Protein AF-A0A8S3EPY8-F1 (afdb_monomer_lite)

Structure (mmCIF, N/CA/C/O backbone):
data_AF-A0A8S3EPY8-F1
#
_entry.id   AF-A0A8S3EPY8-F1
#
loop_
_atom_site.group_PDB
_atom_site.id
_atom_site.type_symbol
_atom_site.label_atom_id
_atom_site.label_alt_id
_atom_site.label_comp_id
_atom_site.label_asym_id
_atom_site.label_entity_id
_atom_site.label_seq_id
_atom_site.pdbx_PDB_ins_code
_atom_site.Cartn_x
_atom_site.Cartn_y
_atom_site.Cartn_z
_atom_site.occupancy
_atom_site.B_iso_or_equiv
_atom_site.auth_seq_id
_atom_site.auth_comp_id
_atom_site.auth_asym_id
_atom_site.auth_atom_id
_atom_site.pdbx_PDB_model_num
ATOM 1 N N . MET A 1 1 ? -9.810 11.088 -61.999 1.00 35.50 1 MET A N 1
ATOM 2 C CA . MET A 1 1 ? -8.774 11.625 -61.095 1.00 35.50 1 MET A CA 1
ATOM 3 C C . MET A 1 1 ? -9.234 11.317 -59.684 1.00 35.50 1 MET A C 1
ATOM 5 O O . MET A 1 1 ? -10.175 11.940 -59.220 1.00 35.50 1 MET A O 1
ATOM 9 N N . ALA A 1 2 ? -8.684 10.261 -59.089 1.00 32.31 2 ALA A N 1
ATOM 10 C CA . ALA A 1 2 ? -8.987 9.831 -57.730 1.00 32.31 2 ALA A CA 1
ATOM 11 C C . ALA A 1 2 ? -7.794 10.222 -56.854 1.00 32.31 2 ALA A C 1
ATOM 13 O O . ALA A 1 2 ? -6.664 9.855 -57.175 1.00 32.31 2 ALA A O 1
ATOM 14 N N . THR A 1 3 ? -8.025 11.004 -55.804 1.00 34.28 3 THR A N 1
ATOM 15 C CA . THR A 1 3 ? -7.023 11.269 -54.768 1.00 34.28 3 THR A CA 1
ATOM 16 C C . THR A 1 3 ? -7.109 10.175 -53.699 1.00 34.28 3 THR A C 1
ATOM 18 O O . THR A 1 3 ? -8.215 9.737 -53.374 1.00 34.28 3 THR A O 1
ATOM 21 N N . PRO A 1 4 ? -5.976 9.692 -53.164 1.00 38.66 4 PRO A N 1
ATOM 22 C CA . PRO A 1 4 ? -5.977 8.614 -52.188 1.00 38.66 4 PRO A CA 1
ATOM 23 C C . PRO A 1 4 ? -6.320 9.157 -50.794 1.00 38.66 4 PRO A C 1
ATOM 25 O O . PRO A 1 4 ? -5.770 10.167 -50.356 1.00 38.66 4 PRO A O 1
ATOM 28 N N . TYR A 1 5 ? -7.231 8.471 -50.105 1.00 30.17 5 TYR A N 1
ATOM 29 C CA . TYR A 1 5 ? -7.507 8.662 -48.682 1.00 30.17 5 TYR A CA 1
ATOM 30 C C . TYR A 1 5 ? -6.295 8.194 -47.869 1.00 30.17 5 TYR A C 1
ATOM 32 O O . TYR A 1 5 ? -5.900 7.031 -47.946 1.00 30.17 5 TYR A O 1
ATOM 40 N N . ASN A 1 6 ? -5.696 9.112 -47.112 1.00 37.97 6 ASN A N 1
ATOM 41 C CA . ASN A 1 6 ? -4.613 8.829 -46.181 1.00 37.97 6 ASN A CA 1
ATOM 42 C C . ASN A 1 6 ? -5.234 8.575 -44.799 1.00 37.97 6 ASN A C 1
ATOM 44 O O . ASN A 1 6 ? -5.783 9.490 -44.190 1.00 37.97 6 ASN A O 1
ATOM 48 N N . ASN A 1 7 ? -5.181 7.326 -44.338 1.00 43.78 7 ASN A N 1
ATOM 49 C CA . ASN A 1 7 ? -5.610 6.920 -43.002 1.00 43.78 7 ASN A CA 1
ATOM 50 C C . ASN A 1 7 ? -4.524 7.298 -41.995 1.00 43.78 7 ASN A C 1
ATOM 52 O O . ASN A 1 7 ? -3.574 6.542 -41.837 1.00 43.78 7 ASN A O 1
ATOM 56 N N . ASN A 1 8 ? -4.666 8.440 -41.328 1.00 38.06 8 ASN A N 1
ATOM 57 C CA . ASN A 1 8 ? -3.929 8.772 -40.108 1.00 38.06 8 ASN A CA 1
ATOM 58 C C . ASN A 1 8 ? -4.837 9.628 -39.215 1.00 38.06 8 ASN A C 1
ATOM 60 O O . ASN A 1 8 ? -4.630 10.830 -39.075 1.00 38.06 8 ASN A O 1
ATOM 64 N N . GLU A 1 9 ? -5.876 9.014 -38.650 1.00 37.00 9 GLU A N 1
ATOM 65 C CA . GLU A 1 9 ? -6.495 9.550 -37.439 1.00 37.00 9 GLU A CA 1
ATOM 66 C C . GLU A 1 9 ? -5.672 9.026 -36.260 1.00 37.00 9 GLU A C 1
ATOM 68 O O . GLU A 1 9 ? -5.708 7.847 -35.905 1.00 37.00 9 GLU A O 1
ATOM 73 N N . GLU A 1 10 ? -4.821 9.910 -35.745 1.00 35.47 10 GLU A N 1
ATOM 74 C CA . GLU A 1 10 ? -4.043 9.727 -34.529 1.00 35.47 10 GLU A CA 1
ATOM 75 C C . GLU A 1 10 ? -4.998 9.456 -33.358 1.00 35.47 10 GLU A C 1
ATOM 77 O O . GLU A 1 10 ? -5.730 10.335 -32.910 1.00 35.47 10 GLU A O 1
ATOM 82 N N . VAL A 1 11 ? -4.996 8.215 -32.873 1.00 45.22 11 VAL A N 1
ATOM 83 C CA . VAL A 1 11 ? -5.745 7.795 -31.686 1.00 45.22 11 VAL A CA 1
ATOM 84 C C . VAL A 1 11 ? -5.070 8.346 -30.427 1.00 45.22 11 VAL A C 1
ATOM 86 O O . VAL A 1 11 ? -4.009 7.879 -30.016 1.00 45.22 11 VAL A O 1
ATOM 89 N N . ASP A 1 12 ? -5.708 9.360 -29.848 1.00 38.56 12 ASP A N 1
ATOM 90 C CA . ASP A 1 12 ? -5.797 9.690 -28.423 1.00 38.56 12 ASP A CA 1
ATOM 91 C C . ASP A 1 12 ? -4.535 9.500 -27.551 1.00 38.56 12 ASP A C 1
ATOM 93 O O . ASP A 1 12 ? -4.340 8.501 -26.863 1.00 38.56 12 ASP A O 1
ATOM 97 N N . GLY A 1 13 ? -3.707 10.546 -27.491 1.00 38.88 13 GLY A N 1
ATOM 98 C CA . GLY A 1 13 ? -3.437 11.286 -26.246 1.00 38.88 13 GLY A CA 1
ATOM 99 C C . GLY A 1 13 ? -3.020 10.562 -24.951 1.00 38.88 13 GLY A C 1
ATOM 100 O O . GLY A 1 13 ? -3.299 11.089 -23.874 1.00 38.88 13 GLY A O 1
ATOM 101 N N . ILE A 1 14 ? -2.332 9.415 -24.978 1.00 44.91 14 ILE A N 1
ATOM 102 C CA . ILE A 1 14 ? -1.722 8.853 -23.756 1.00 44.91 14 ILE A CA 1
ATOM 103 C C . ILE A 1 14 ? -0.462 9.659 -23.402 1.00 44.91 14 ILE A C 1
ATOM 105 O O . ILE A 1 14 ? 0.600 9.477 -23.994 1.00 44.91 14 ILE A O 1
ATOM 109 N N . SER A 1 15 ? -0.575 10.540 -22.405 1.00 44.22 15 SER A N 1
ATOM 110 C CA . SER A 1 15 ? 0.537 11.298 -21.820 1.00 44.22 15 SER A CA 1
ATOM 111 C C . SER A 1 15 ? 1.754 10.416 -21.511 1.00 44.22 15 SER A C 1
ATOM 113 O O . SER A 1 15 ? 1.720 9.550 -20.633 1.00 44.22 15 SER A O 1
ATOM 115 N N . SER A 1 16 ? 2.862 10.698 -22.190 1.00 51.72 16 SER A N 1
ATOM 116 C CA . SER A 1 16 ? 4.182 10.062 -22.086 1.00 51.72 16 SER A CA 1
ATOM 117 C C . SER A 1 16 ? 4.905 10.268 -20.733 1.00 51.72 16 SER A C 1
ATOM 119 O O . SER A 1 16 ? 6.064 10.676 -20.724 1.00 51.72 16 SER A O 1
ATOM 121 N N . GLY A 1 17 ? 4.262 10.016 -19.580 1.00 59.00 17 GLY A N 1
ATOM 122 C CA . GLY A 1 17 ? 4.788 10.447 -18.267 1.00 59.00 17 GLY A CA 1
ATOM 123 C C . GLY A 1 17 ? 4.833 9.442 -17.104 1.00 59.00 17 GLY A C 1
ATOM 124 O O . GLY A 1 17 ? 5.667 9.614 -16.221 1.00 59.00 17 GLY A O 1
ATOM 125 N N . ASN A 1 18 ? 4.015 8.381 -17.072 1.00 79.38 18 ASN A N 1
ATOM 126 C CA . ASN A 1 18 ? 3.872 7.523 -15.874 1.00 79.38 18 ASN A CA 1
ATOM 127 C C . ASN A 1 18 ? 4.260 6.062 -16.132 1.00 79.38 18 ASN A C 1
ATOM 129 O O . ASN A 1 18 ? 3.448 5.145 -16.002 1.00 79.38 18 ASN A O 1
ATOM 133 N N . ILE A 1 19 ? 5.510 5.839 -16.535 1.00 90.50 19 ILE A N 1
ATOM 134 C CA . ILE A 1 19 ? 6.060 4.491 -16.700 1.00 90.50 19 ILE A CA 1
ATOM 135 C C . ILE A 1 19 ? 6.851 4.128 -15.446 1.00 90.50 19 ILE A C 1
ATOM 137 O O . ILE A 1 19 ? 7.848 4.774 -15.119 1.00 90.50 19 ILE A O 1
ATOM 141 N N . HIS A 1 20 ? 6.446 3.059 -14.766 1.00 91.88 20 HIS A N 1
ATOM 142 C CA . HIS A 1 20 ? 7.197 2.523 -13.635 1.00 91.88 20 HIS A CA 1
ATOM 143 C C . HIS A 1 20 ? 8.294 1.580 -14.121 1.00 91.88 20 HIS A C 1
ATOM 145 O O . HIS A 1 20 ? 8.055 0.709 -14.960 1.00 91.88 20 HIS A O 1
ATOM 151 N N . ASN A 1 21 ? 9.495 1.715 -13.555 1.00 91.19 21 ASN A N 1
ATOM 152 C CA . ASN A 1 21 ? 10.588 0.767 -13.774 1.00 91.19 21 ASN A CA 1
ATOM 153 C C . ASN A 1 21 ? 10.375 -0.504 -12.933 1.00 91.19 21 ASN A C 1
ATOM 155 O O . ASN A 1 21 ? 11.075 -0.729 -11.949 1.00 91.19 21 ASN A O 1
ATOM 159 N N . ALA A 1 22 ? 9.340 -1.267 -13.280 1.00 92.19 22 ALA A N 1
ATOM 160 C CA . ALA A 1 22 ? 8.974 -2.539 -12.671 1.00 92.19 22 ALA A CA 1
ATOM 161 C C . ALA A 1 22 ? 8.201 -3.405 -13.671 1.00 92.19 22 ALA A C 1
ATOM 163 O O . ALA A 1 22 ? 7.575 -2.893 -14.604 1.00 92.19 22 ALA A O 1
ATOM 164 N N . THR A 1 23 ? 8.247 -4.716 -13.451 1.00 95.00 23 THR A N 1
ATOM 165 C CA . THR A 1 23 ? 7.521 -5.721 -14.235 1.00 95.00 23 THR A CA 1
ATOM 166 C C . THR A 1 23 ? 6.348 -6.220 -13.406 1.00 95.00 23 THR A C 1
ATOM 168 O O . THR A 1 23 ? 6.502 -6.450 -12.217 1.00 95.00 23 THR A O 1
ATOM 171 N N . CYS A 1 24 ? 5.176 -6.401 -14.015 1.00 96.62 24 CYS A N 1
ATOM 172 C CA . CYS A 1 24 ? 4.065 -7.042 -13.311 1.00 96.62 24 CYS A CA 1
ATOM 173 C C . CYS A 1 24 ? 4.349 -8.544 -13.156 1.00 96.62 24 CYS A C 1
ATOM 175 O O . CYS A 1 24 ? 4.490 -9.250 -14.155 1.00 96.62 24 CYS A O 1
ATOM 177 N N . ASP A 1 25 ? 4.375 -9.058 -11.932 1.00 97.00 25 ASP A N 1
ATOM 178 C CA . ASP A 1 25 ? 4.672 -10.463 -11.644 1.00 97.00 25 ASP A CA 1
ATOM 179 C C . ASP A 1 25 ? 3.571 -11.433 -12.059 1.00 97.00 25 ASP A C 1
ATOM 181 O O . ASP A 1 25 ? 3.831 -12.623 -12.248 1.00 97.00 25 ASP A O 1
ATOM 185 N N . SER A 1 26 ? 2.349 -10.937 -12.250 1.00 96.31 26 SER A N 1
ATOM 186 C CA . SER A 1 26 ? 1.238 -11.758 -12.724 1.00 96.31 26 SER A CA 1
ATOM 187 C C . SER A 1 26 ? 1.228 -11.891 -14.250 1.00 96.31 26 SER A C 1
ATOM 189 O O . SER A 1 26 ? 1.374 -12.998 -14.763 1.00 96.31 26 SER A O 1
ATOM 191 N N . CYS A 1 27 ? 1.095 -10.784 -14.991 1.00 95.75 27 CYS A N 1
ATOM 192 C CA . CYS A 1 27 ? 0.977 -10.822 -16.456 1.00 95.75 27 CYS A CA 1
ATOM 193 C C . CYS A 1 27 ? 2.317 -10.733 -17.200 1.00 95.75 27 CYS A C 1
ATOM 195 O O . CYS A 1 27 ? 2.341 -10.828 -18.424 1.00 95.75 27 CYS A O 1
ATOM 197 N N . ARG A 1 28 ? 3.430 -10.532 -16.482 1.00 94.56 28 ARG A N 1
ATOM 198 C CA . ARG A 1 28 ? 4.791 -10.409 -17.036 1.00 94.56 28 ARG A CA 1
ATOM 199 C C . ARG A 1 28 ? 4.971 -9.256 -18.027 1.00 94.56 28 ARG A C 1
ATOM 201 O O . ARG A 1 28 ? 5.935 -9.245 -18.793 1.00 94.56 28 ARG A O 1
ATOM 208 N N . SER A 1 29 ? 4.085 -8.255 -17.994 1.00 89.06 29 SER A N 1
ATOM 209 C CA . SER A 1 29 ? 4.271 -7.026 -18.768 1.00 89.06 29 SER A CA 1
ATOM 210 C C . SER A 1 29 ? 5.583 -6.359 -18.363 1.00 89.06 29 SER A C 1
ATOM 212 O O . SER A 1 29 ? 5.762 -6.004 -17.196 1.00 89.06 29 SER A O 1
ATOM 214 N N . ARG A 1 30 ? 6.481 -6.173 -19.341 1.00 74.44 30 ARG A N 1
ATOM 215 C CA . ARG A 1 30 ? 7.851 -5.659 -19.147 1.00 74.44 30 ARG A CA 1
ATOM 216 C C . ARG A 1 30 ? 7.905 -4.256 -18.540 1.00 74.44 30 ARG A C 1
ATOM 218 O O . ARG A 1 30 ? 8.948 -3.861 -18.031 1.00 74.44 30 ARG A O 1
ATOM 225 N N . ARG A 1 31 ? 6.819 -3.486 -18.650 1.00 81.25 31 ARG A N 1
ATOM 226 C CA . ARG A 1 31 ? 6.661 -2.170 -18.025 1.00 81.25 31 ARG A CA 1
ATOM 227 C C . ARG A 1 31 ? 5.244 -2.034 -17.486 1.00 81.25 31 ARG A C 1
ATOM 229 O O . ARG A 1 31 ? 4.284 -2.460 -18.136 1.00 81.25 31 ARG A O 1
ATOM 236 N N . ILE A 1 32 ? 5.126 -1.441 -16.303 1.00 89.50 32 ILE A N 1
ATOM 237 C CA . ILE A 1 32 ? 3.840 -1.059 -15.724 1.00 89.50 32 ILE A CA 1
ATOM 238 C C . ILE A 1 32 ? 3.549 0.386 -16.132 1.00 89.50 32 ILE A C 1
ATOM 240 O O . ILE A 1 32 ? 4.284 1.309 -15.771 1.00 89.50 32 ILE A O 1
ATOM 244 N N . TYR A 1 33 ? 2.476 0.557 -16.899 1.00 87.62 33 TYR A N 1
ATOM 245 C CA . TYR A 1 33 ? 1.951 1.856 -17.304 1.00 87.62 33 TYR A CA 1
ATOM 246 C C . TYR A 1 33 ? 0.892 2.312 -16.294 1.00 87.62 33 TYR A C 1
ATOM 248 O O . TYR A 1 33 ? 0.043 1.513 -15.899 1.00 87.62 33 TYR A O 1
ATOM 256 N N . SER A 1 34 ? 0.936 3.590 -15.908 1.00 87.50 34 SER A N 1
ATOM 257 C CA . SER A 1 34 ? 0.034 4.228 -14.936 1.00 87.50 34 SER A CA 1
ATOM 258 C C . SER A 1 34 ? 0.223 3.740 -13.499 1.00 87.50 34 SER A C 1
ATOM 260 O O . SER A 1 34 ? 0.995 4.335 -12.749 1.00 87.50 34 SER A O 1
ATOM 262 N N . ASP A 1 35 ? -0.444 2.655 -13.109 1.00 93.44 35 ASP A N 1
ATOM 263 C CA . ASP A 1 35 ? -0.602 2.278 -11.707 1.00 93.44 35 ASP A CA 1
ATOM 264 C C . ASP A 1 35 ? 0.228 1.043 -11.371 1.00 93.44 35 ASP A C 1
ATOM 266 O O . ASP A 1 35 ? 0.013 -0.043 -11.921 1.00 93.44 35 ASP A O 1
ATOM 270 N N . ARG A 1 36 ? 1.172 1.211 -10.438 1.00 96.12 36 ARG A N 1
ATOM 271 C CA . ARG A 1 36 ? 1.972 0.122 -9.868 1.00 96.12 36 ARG A CA 1
ATOM 272 C C . ARG A 1 36 ? 1.511 -0.178 -8.450 1.00 96.12 36 ARG A C 1
ATOM 274 O O . ARG A 1 36 ? 1.478 0.710 -7.601 1.00 96.12 36 ARG A O 1
ATOM 281 N N . TYR A 1 37 ? 1.243 -1.447 -8.182 1.00 97.31 37 TYR A N 1
ATOM 282 C CA . TYR A 1 37 ? 0.907 -1.958 -6.861 1.00 97.31 37 TYR A CA 1
ATOM 283 C C . TYR A 1 37 ? 2.020 -2.870 -6.371 1.00 97.31 37 TYR A C 1
ATOM 285 O O . TYR A 1 37 ? 2.200 -3.957 -6.910 1.00 97.31 37 TYR A O 1
ATOM 293 N N . LYS A 1 38 ? 2.757 -2.436 -5.349 1.00 97.38 38 LYS A N 1
ATOM 294 C CA . LYS A 1 38 ? 3.819 -3.245 -4.745 1.00 97.38 38 LYS A CA 1
ATOM 295 C C . LYS A 1 38 ? 3.298 -3.948 -3.504 1.00 97.38 38 LYS A C 1
ATOM 297 O O . LYS A 1 38 ? 2.723 -3.312 -2.618 1.00 97.38 38 LYS A O 1
ATOM 302 N N . CYS A 1 39 ? 3.548 -5.247 -3.411 1.00 97.94 39 CYS A N 1
ATOM 303 C CA . CYS A 1 39 ? 3.214 -6.032 -2.238 1.00 97.94 39 CYS A CA 1
ATOM 304 C C . CYS A 1 39 ? 4.143 -5.726 -1.064 1.00 97.94 39 CYS A C 1
ATOM 306 O O . CYS A 1 39 ? 5.360 -5.691 -1.217 1.00 97.94 39 CYS A O 1
ATOM 308 N N . LEU A 1 40 ? 3.571 -5.574 0.131 1.00 97.12 40 LEU A N 1
ATOM 309 C CA . LEU A 1 40 ? 4.322 -5.367 1.372 1.00 97.12 40 LEU A CA 1
ATOM 310 C C . LEU A 1 40 ? 4.606 -6.660 2.154 1.00 97.12 40 LEU A C 1
ATOM 312 O O . LEU A 1 40 ? 5.226 -6.603 3.215 1.00 97.12 40 LEU A O 1
ATOM 316 N N . GLN A 1 41 ? 4.111 -7.801 1.668 1.00 96.00 41 GLN A N 1
ATOM 317 C CA . GLN A 1 41 ? 4.208 -9.114 2.324 1.00 96.00 41 GLN A CA 1
ATOM 318 C C . GLN A 1 41 ? 4.949 -10.167 1.490 1.00 96.00 41 GLN A C 1
ATOM 320 O O . GLN A 1 41 ? 5.312 -11.211 2.020 1.00 96.00 41 GLN A O 1
ATOM 325 N N . CYS A 1 42 ? 5.154 -9.912 0.199 1.00 96.25 42 CYS A N 1
ATOM 326 C CA . CYS A 1 42 ? 5.923 -10.766 -0.701 1.00 96.25 42 CYS A CA 1
ATOM 327 C C . CYS A 1 42 ? 7.282 -10.121 -0.965 1.00 96.25 42 CYS A C 1
ATOM 329 O O . CYS A 1 42 ? 7.402 -8.896 -0.904 1.00 96.25 42 CYS A O 1
ATOM 331 N N . ASP A 1 43 ? 8.267 -10.940 -1.316 1.00 93.19 43 ASP A N 1
ATOM 332 C CA . ASP A 1 43 ? 9.542 -10.441 -1.821 1.00 93.19 43 ASP A CA 1
ATOM 333 C C . ASP A 1 43 ? 9.381 -9.920 -3.256 1.00 93.19 43 ASP A C 1
ATOM 335 O O . ASP A 1 43 ? 8.726 -10.574 -4.067 1.00 93.19 43 ASP A O 1
ATOM 339 N N . ASP A 1 44 ? 9.905 -8.717 -3.497 1.00 92.12 44 ASP A N 1
ATOM 340 C CA . ASP A 1 44 ? 9.802 -7.888 -4.711 1.00 92.12 44 ASP A CA 1
ATOM 341 C C . ASP A 1 44 ? 8.649 -8.213 -5.683 1.00 92.12 44 ASP A C 1
ATOM 343 O O . ASP A 1 44 ? 8.873 -8.501 -6.852 1.00 92.12 44 ASP A O 1
ATOM 347 N N . TYR A 1 45 ? 7.406 -8.175 -5.189 1.00 96.94 45 TYR A N 1
ATOM 348 C CA . TYR A 1 45 ? 6.231 -8.523 -5.992 1.00 96.94 45 TYR A CA 1
ATOM 349 C C . TYR A 1 45 ? 5.425 -7.285 -6.389 1.00 96.94 45 TYR A C 1
ATOM 351 O O . TYR A 1 45 ? 4.932 -6.557 -5.518 1.00 96.94 45 TYR A O 1
ATOM 359 N N . ASP A 1 46 ? 5.226 -7.095 -7.689 1.00 97.31 46 ASP A N 1
ATOM 360 C CA . ASP A 1 46 ? 4.527 -5.961 -8.281 1.00 97.31 46 ASP A CA 1
ATOM 361 C C . ASP A 1 46 ? 3.360 -6.395 -9.179 1.00 97.31 46 ASP A C 1
ATOM 363 O O . ASP A 1 46 ? 3.435 -7.354 -9.946 1.00 97.31 46 ASP A O 1
ATOM 367 N N . LEU A 1 47 ? 2.265 -5.640 -9.139 1.00 97.19 47 LEU A N 1
ATOM 368 C CA . LEU A 1 47 ? 1.134 -5.762 -10.055 1.00 97.19 47 LEU A CA 1
ATOM 369 C C . LEU A 1 47 ? 0.922 -4.449 -10.810 1.00 97.19 47 LEU A C 1
ATOM 371 O O . LEU A 1 47 ? 1.065 -3.362 -10.249 1.00 97.19 47 LEU A O 1
ATOM 375 N N . CYS A 1 48 ? 0.533 -4.538 -12.083 1.00 97.06 48 CYS A N 1
ATOM 376 C CA . CYS A 1 48 ? -0.090 -3.404 -12.765 1.00 97.06 48 CYS A CA 1
ATOM 377 C C . CYS A 1 48 ? -1.536 -3.213 -12.282 1.00 97.06 48 CYS A C 1
ATOM 379 O O . CYS A 1 48 ? -2.128 -4.142 -11.725 1.00 97.06 48 CYS A O 1
ATOM 381 N N . GLY A 1 49 ? -2.125 -2.045 -12.562 1.00 94.94 49 GLY A N 1
ATOM 382 C CA . GLY A 1 49 ? -3.528 -1.752 -12.241 1.00 94.94 49 GLY A CA 1
ATOM 383 C C . GLY A 1 49 ? -4.499 -2.846 -12.689 1.00 94.94 49 GLY A C 1
ATOM 384 O O . GLY A 1 49 ? -5.257 -3.358 -11.871 1.00 94.94 49 GLY A O 1
ATOM 385 N N . HIS A 1 50 ? -4.378 -3.323 -13.932 1.00 95.50 50 HIS A N 1
ATOM 386 C CA . HIS A 1 50 ? -5.238 -4.392 -14.451 1.00 95.50 50 HIS A CA 1
ATOM 387 C C . HIS A 1 50 ? -5.166 -5.690 -13.625 1.00 95.50 50 HIS A C 1
ATOM 389 O O . HIS A 1 50 ? -6.193 -6.289 -13.315 1.00 95.50 50 HIS A O 1
ATOM 395 N N . CYS A 1 51 ? -3.968 -6.130 -13.224 1.00 97.19 51 CYS A N 1
ATOM 396 C CA . CYS A 1 51 ? -3.824 -7.346 -12.419 1.00 97.19 51 CYS A CA 1
ATOM 397 C C . CYS A 1 51 ? -4.264 -7.148 -10.962 1.00 97.19 51 CYS A C 1
ATOM 399 O O . CYS A 1 51 ? -4.763 -8.090 -10.342 1.00 97.19 51 CYS A O 1
ATOM 401 N N . PHE A 1 52 ? -4.095 -5.944 -10.410 1.00 97.38 52 PHE A N 1
ATOM 402 C CA . PHE A 1 52 ? -4.608 -5.608 -9.083 1.00 97.38 52 PHE A CA 1
ATOM 403 C C . PHE A 1 52 ? -6.146 -5.616 -9.063 1.00 97.38 52 PHE A C 1
ATOM 405 O O . PHE A 1 52 ? -6.757 -6.246 -8.194 1.00 97.38 52 PHE A O 1
ATOM 412 N N . GLU A 1 53 ? -6.789 -4.981 -10.045 1.00 95.88 53 GLU A N 1
ATOM 413 C CA . GLU A 1 53 ? -8.249 -4.966 -10.207 1.00 95.88 53 GLU A CA 1
ATOM 414 C C . GLU A 1 53 ? -8.808 -6.361 -10.492 1.00 95.88 53 GLU A C 1
ATOM 416 O O . GLU A 1 53 ? -9.781 -6.779 -9.864 1.00 95.88 53 GLU A O 1
ATOM 421 N N . GLY A 1 54 ? -8.127 -7.125 -11.350 1.00 96.56 54 GLY A N 1
ATOM 422 C CA . GLY A 1 54 ? -8.442 -8.520 -11.658 1.00 96.56 54 GLY A CA 1
ATOM 423 C C . GLY A 1 54 ? -8.195 -9.502 -10.508 1.00 96.56 54 GLY A C 1
ATOM 424 O O . GLY A 1 54 ? -8.445 -10.695 -10.670 1.00 96.56 54 GLY A O 1
ATOM 425 N N . ARG A 1 55 ? -7.713 -9.028 -9.348 1.00 97.12 55 ARG A N 1
ATOM 426 C CA . ARG A 1 55 ? -7.419 -9.837 -8.150 1.00 97.12 55 ARG A CA 1
ATOM 427 C C . ARG A 1 55 ? -6.488 -11.013 -8.449 1.00 97.12 55 ARG A C 1
ATOM 429 O O . ARG A 1 55 ? -6.654 -12.093 -7.883 1.00 97.12 55 ARG A O 1
ATOM 436 N N . CYS A 1 56 ? -5.524 -10.822 -9.349 1.00 96.62 56 CYS A N 1
ATOM 437 C CA . CYS A 1 56 ? -4.650 -11.899 -9.790 1.00 96.62 56 CYS A CA 1
ATOM 438 C C . CYS A 1 56 ? -3.843 -12.479 -8.620 1.00 96.62 56 CYS A C 1
ATOM 440 O O . CYS A 1 56 ? -3.200 -11.749 -7.868 1.00 96.62 56 CYS A O 1
ATOM 442 N N . GLN A 1 57 ? -3.839 -13.805 -8.504 1.00 96.69 57 GLN A N 1
ATOM 443 C CA . GLN A 1 57 ? -3.098 -14.541 -7.481 1.00 96.69 57 GLN A CA 1
ATOM 444 C C . GLN A 1 57 ? -1.993 -15.379 -8.123 1.00 96.69 57 GLN A C 1
ATOM 446 O O . GLN A 1 57 ? -2.097 -15.806 -9.274 1.00 96.69 57 GLN A O 1
ATOM 451 N N . THR A 1 58 ? -0.932 -15.638 -7.367 1.00 96.12 58 THR A N 1
ATOM 452 C CA . THR A 1 58 ? 0.146 -16.556 -7.752 1.00 96.12 58 THR A CA 1
ATOM 453 C C . THR A 1 58 ? 0.525 -17.423 -6.556 1.00 96.12 58 THR A C 1
ATOM 455 O O . THR A 1 58 ? 0.002 -17.256 -5.458 1.00 96.12 58 THR A O 1
ATOM 458 N N . LYS A 1 59 ? 1.467 -18.355 -6.738 1.00 95.12 59 LYS A N 1
ATOM 459 C CA . LYS A 1 59 ? 1.958 -19.190 -5.629 1.00 95.12 59 LYS A CA 1
ATOM 460 C C . LYS A 1 59 ? 2.552 -18.367 -4.478 1.00 95.12 59 LYS A C 1
ATOM 462 O O . LYS A 1 59 ? 2.488 -18.808 -3.338 1.00 95.12 59 LYS A O 1
ATOM 467 N N . SER A 1 60 ? 3.142 -17.209 -4.776 1.00 94.62 60 SER A N 1
ATOM 468 C CA . SER A 1 60 ? 3.781 -16.338 -3.786 1.00 94.62 60 SER A CA 1
ATOM 469 C C . SER A 1 60 ? 2.886 -15.195 -3.308 1.00 94.62 60 SER A C 1
ATOM 471 O O . SER A 1 60 ? 3.211 -14.582 -2.295 1.00 94.62 60 SER A O 1
ATOM 473 N N . HIS A 1 61 ? 1.774 -14.904 -3.993 1.00 96.94 61 HIS A N 1
ATOM 474 C CA . HIS A 1 61 ? 0.939 -13.734 -3.730 1.00 96.94 61 HIS A CA 1
ATOM 475 C C . HIS A 1 61 ? -0.555 -14.071 -3.661 1.00 96.94 61 HIS A C 1
ATOM 477 O O . HIS A 1 61 ? -1.130 -14.622 -4.601 1.00 96.94 61 HIS A O 1
ATOM 483 N N . SER A 1 62 ? -1.192 -13.642 -2.570 1.00 97.44 62 SER A N 1
ATOM 484 C CA . SER A 1 62 ? -2.645 -13.632 -2.403 1.00 97.44 62 SER A CA 1
ATOM 485 C C . SER A 1 62 ? -3.184 -12.215 -2.571 1.00 97.44 62 SER A C 1
ATOM 487 O O . SER A 1 62 ? -2.583 -11.263 -2.071 1.00 97.44 62 SER A O 1
ATOM 489 N N . SER A 1 63 ? -4.370 -12.082 -3.176 1.00 96.62 63 SER A N 1
ATOM 490 C CA . SER A 1 63 ? -5.058 -10.794 -3.357 1.00 96.62 63 SER A CA 1
ATOM 491 C C . SER A 1 63 ? -5.341 -10.073 -2.038 1.00 96.62 63 SER A C 1
ATOM 493 O O . SER A 1 63 ? -5.591 -8.877 -2.045 1.00 96.62 63 SER A O 1
ATOM 495 N N . GLY A 1 64 ? -5.301 -10.797 -0.918 1.00 96.50 64 GLY A N 1
ATOM 496 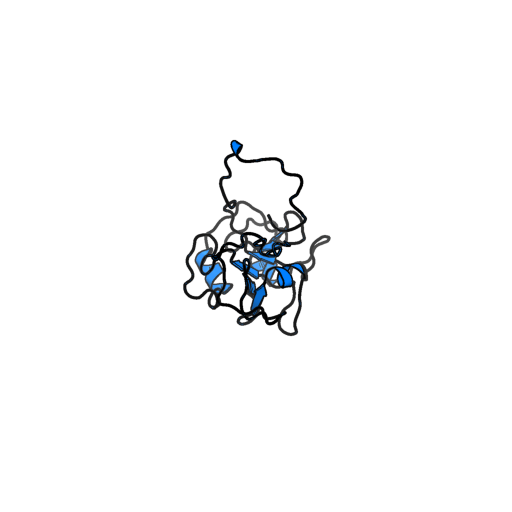C CA . GLY A 1 64 ? -5.433 -10.270 0.435 1.00 96.50 64 GLY A CA 1
ATOM 497 C C . GLY A 1 64 ? -4.205 -9.560 0.998 1.00 96.50 64 GLY A C 1
ATOM 498 O O . GLY A 1 64 ? -4.292 -8.906 2.037 1.00 96.50 64 GLY A O 1
ATOM 499 N N . HIS A 1 65 ? -3.043 -9.705 0.357 1.00 97.56 65 HIS A N 1
ATOM 500 C CA . HIS A 1 65 ? -1.830 -9.054 0.830 1.00 97.56 65 HIS A CA 1
ATOM 501 C C . HIS A 1 65 ? -1.954 -7.529 0.710 1.00 97.56 65 HIS A C 1
ATOM 503 O O . HIS A 1 65 ? -2.485 -6.994 -0.262 1.00 97.56 65 HIS A O 1
ATOM 509 N N . ALA A 1 66 ? -1.433 -6.821 1.705 1.00 97.88 66 ALA A N 1
ATOM 510 C CA . ALA A 1 66 ? -1.368 -5.378 1.739 1.00 97.88 66 ALA A CA 1
ATOM 511 C C . ALA A 1 66 ? -0.431 -4.849 0.650 1.00 97.88 66 ALA A C 1
ATOM 513 O O . ALA A 1 66 ? 0.744 -5.216 0.582 1.00 97.88 66 ALA A O 1
ATOM 514 N N . MET A 1 67 ? -0.963 -3.949 -0.168 1.00 97.88 67 MET A N 1
ATOM 515 C CA . MET A 1 67 ? -0.268 -3.277 -1.256 1.00 97.88 67 MET A CA 1
ATOM 516 C C . MET A 1 67 ? 0.006 -1.813 -0.911 1.00 97.88 67 MET A C 1
ATOM 518 O O . MET A 1 67 ? -0.750 -1.169 -0.180 1.00 97.88 67 MET A O 1
ATOM 522 N N . VAL A 1 68 ? 1.040 -1.248 -1.523 1.00 97.00 68 VAL A N 1
ATOM 523 C CA . VAL A 1 68 ? 1.158 0.199 -1.746 1.00 97.00 68 VAL A CA 1
ATOM 524 C C . VAL A 1 68 ? 0.865 0.503 -3.200 1.00 97.00 68 VAL A C 1
ATOM 526 O O . VAL A 1 68 ? 1.218 -0.278 -4.078 1.00 97.00 68 VAL A O 1
ATOM 529 N N . HIS A 1 69 ? 0.239 1.647 -3.445 1.00 96.06 69 HIS A N 1
ATOM 530 C CA . HIS A 1 69 ? -0.101 2.108 -4.781 1.00 96.06 69 HIS A CA 1
ATOM 531 C C . HIS A 1 69 ? 0.780 3.298 -5.159 1.00 96.06 69 HIS A C 1
ATOM 533 O O . HIS A 1 69 ? 0.694 4.363 -4.552 1.00 96.06 69 HIS A O 1
ATOM 539 N N . PHE A 1 70 ? 1.630 3.106 -6.163 1.00 94.12 70 PHE A N 1
ATOM 540 C CA . PHE A 1 70 ? 2.394 4.167 -6.799 1.00 94.12 70 PHE A CA 1
ATOM 541 C C . PHE A 1 70 ? 1.636 4.638 -8.037 1.00 94.12 70 PHE A C 1
ATOM 543 O O . PHE A 1 70 ? 1.653 3.979 -9.079 1.00 94.12 70 PHE A O 1
ATOM 550 N N . LYS A 1 71 ? 0.993 5.801 -7.922 1.00 91.31 71 LYS A N 1
ATOM 551 C CA . LYS A 1 71 ? 0.392 6.497 -9.068 1.00 91.31 71 LYS A CA 1
ATOM 552 C C . LYS A 1 71 ? 1.451 7.186 -9.933 1.00 91.31 71 LYS A C 1
ATOM 554 O O . LYS A 1 71 ? 1.320 7.248 -11.149 1.00 91.31 71 LYS A O 1
ATOM 559 N N . ILE A 1 72 ? 2.511 7.688 -9.300 1.00 90.88 72 ILE A N 1
ATOM 560 C CA . ILE A 1 72 ? 3.628 8.381 -9.949 1.00 90.88 72 ILE A CA 1
ATOM 561 C C . ILE A 1 72 ? 4.917 7.592 -9.669 1.00 90.88 72 ILE A C 1
ATOM 563 O O . ILE A 1 72 ? 5.094 7.085 -8.553 1.00 90.88 72 ILE A O 1
ATOM 567 N N . PRO A 1 73 ? 5.829 7.439 -10.650 1.00 92.50 73 PRO A N 1
ATOM 568 C CA . PRO A 1 73 ? 7.096 6.759 -10.418 1.00 92.50 73 PRO A CA 1
ATOM 569 C C . PRO A 1 73 ? 7.888 7.416 -9.287 1.00 92.50 73 PRO A C 1
ATOM 571 O O . PRO A 1 73 ? 8.086 8.627 -9.284 1.00 92.50 73 PRO A O 1
ATOM 574 N N . LYS A 1 74 ? 8.401 6.599 -8.359 1.00 93.06 74 LYS A N 1
ATOM 575 C CA . LYS A 1 74 ? 9.262 7.051 -7.251 1.00 93.06 74 LYS A CA 1
ATOM 576 C C . LYS A 1 74 ? 8.597 8.001 -6.257 1.00 93.06 74 LYS A C 1
ATOM 578 O O . LYS A 1 74 ? 9.305 8.612 -5.466 1.00 93.06 74 LYS A O 1
ATOM 583 N N . GLU A 1 75 ? 7.273 8.099 -6.239 1.00 92.00 75 GLU A N 1
ATOM 584 C CA . GLU A 1 75 ? 6.564 8.955 -5.292 1.00 92.00 75 GLU A CA 1
ATOM 585 C C . GLU A 1 75 ? 5.432 8.195 -4.602 1.00 92.00 75 GLU A C 1
ATOM 587 O O . GLU A 1 75 ? 4.625 7.523 -5.243 1.00 92.00 75 GLU A O 1
ATOM 592 N N . LEU A 1 76 ? 5.395 8.284 -3.275 1.00 90.62 76 LEU A N 1
ATOM 593 C CA . LEU A 1 76 ? 4.342 7.697 -2.459 1.00 90.62 76 LEU A CA 1
ATOM 594 C C . LEU A 1 76 ? 3.995 8.666 -1.327 1.00 90.62 76 LEU A C 1
ATOM 596 O O . LEU A 1 76 ? 4.812 8.930 -0.447 1.00 90.62 76 LEU A O 1
ATOM 600 N N . PHE A 1 77 ? 2.766 9.185 -1.344 1.00 88.62 77 PHE A N 1
ATOM 601 C CA . PHE A 1 77 ? 2.253 10.148 -0.360 1.00 88.62 77 PHE A CA 1
ATOM 602 C C . PHE A 1 77 ? 3.111 11.420 -0.229 1.00 88.62 77 PHE A C 1
ATOM 604 O O . PHE A 1 77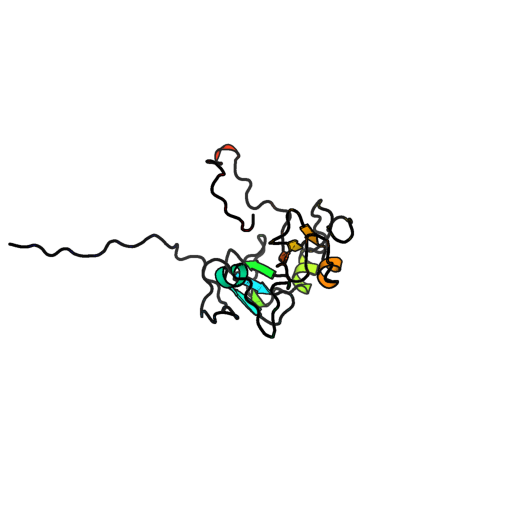 ? 3.363 11.892 0.882 1.00 88.62 77 PHE A O 1
ATOM 611 N N . GLY A 1 78 ? 3.584 11.958 -1.356 1.00 87.31 78 GLY A N 1
ATOM 612 C CA . GLY A 1 78 ? 4.447 13.138 -1.403 1.00 87.31 78 GLY A CA 1
ATOM 613 C C . GLY A 1 78 ? 5.894 12.884 -0.975 1.00 87.31 78 GLY A C 1
ATOM 614 O O . GLY A 1 78 ? 6.662 13.835 -0.862 1.00 87.31 78 GLY A O 1
ATOM 615 N N . GLN A 1 79 ? 6.275 11.627 -0.721 1.00 86.75 79 GLN A N 1
ATOM 616 C CA . GLN A 1 79 ? 7.645 11.240 -0.388 1.00 86.75 79 GLN A CA 1
ATOM 617 C C . GLN A 1 79 ? 8.339 10.621 -1.598 1.00 86.75 79 GLN A C 1
ATOM 619 O O . GLN A 1 79 ? 7.775 9.755 -2.269 1.00 86.75 79 GLN A O 1
ATOM 624 N N . TYR A 1 80 ? 9.580 11.043 -1.847 1.00 91.75 80 TYR A N 1
ATOM 625 C CA . TYR A 1 80 ? 10.399 10.527 -2.940 1.00 91.75 80 TYR A CA 1
ATOM 626 C C . TYR A 1 80 ? 11.158 9.259 -2.527 1.00 91.75 80 TYR A C 1
ATOM 628 O O . TYR A 1 80 ? 11.886 9.248 -1.534 1.00 91.75 80 TYR A O 1
ATOM 636 N N . PHE A 1 81 ? 11.025 8.204 -3.328 1.00 92.38 81 PHE A N 1
ATOM 637 C CA . PHE A 1 81 ? 11.678 6.910 -3.153 1.00 92.38 81 PHE A CA 1
ATOM 638 C C . PHE A 1 81 ? 12.536 6.596 -4.383 1.00 92.38 81 PHE A C 1
ATOM 640 O O . PHE A 1 81 ? 12.002 6.125 -5.390 1.00 92.38 81 PHE A O 1
ATOM 647 N N . PRO A 1 82 ? 13.866 6.816 -4.335 1.00 90.25 82 PRO A N 1
ATOM 648 C CA . PRO A 1 82 ? 14.734 6.603 -5.494 1.00 90.25 82 PRO A CA 1
ATOM 649 C C . PRO A 1 82 ? 14.685 5.156 -6.003 1.00 90.25 82 PRO A C 1
ATOM 651 O O . PRO A 1 82 ? 14.744 4.939 -7.216 1.00 90.25 82 PRO A O 1
ATOM 654 N N . ASN A 1 83 ? 14.506 4.202 -5.083 1.00 90.81 83 ASN A N 1
ATOM 655 C CA . ASN A 1 83 ? 14.260 2.797 -5.363 1.00 90.81 83 ASN A CA 1
ATOM 656 C C . ASN A 1 83 ? 12.916 2.345 -4.752 1.00 90.81 83 ASN A C 1
ATOM 658 O O . ASN A 1 83 ? 12.865 1.960 -3.584 1.00 90.81 83 ASN A O 1
ATOM 662 N N . PRO A 1 84 ? 11.808 2.366 -5.517 1.00 90.44 84 PRO A N 1
ATOM 663 C CA . PRO A 1 84 ? 10.504 1.932 -5.010 1.00 90.44 84 PRO A CA 1
ATOM 664 C C . PRO A 1 84 ? 10.450 0.453 -4.607 1.00 90.44 84 PRO A C 1
ATOM 666 O O . PRO A 1 84 ? 9.601 0.077 -3.800 1.00 90.44 84 PRO A O 1
ATOM 669 N N . SER A 1 85 ? 11.353 -0.388 -5.124 1.00 88.81 85 SER A N 1
ATOM 670 C CA . SER A 1 85 ? 11.419 -1.801 -4.739 1.00 88.81 85 SER A CA 1
ATOM 671 C C . SER A 1 85 ? 11.903 -2.004 -3.294 1.00 88.81 85 SER A C 1
ATOM 673 O O . SER A 1 85 ? 11.585 -3.027 -2.696 1.00 88.81 85 SER A O 1
ATOM 675 N N . GLU A 1 86 ? 12.553 -1.007 -2.681 1.00 88.62 86 GLU A N 1
ATOM 676 C CA . GLU A 1 86 ? 12.946 -1.021 -1.259 1.00 88.62 86 GLU A CA 1
ATOM 677 C C . GLU A 1 86 ? 11.813 -0.604 -0.304 1.00 88.62 86 GLU A C 1
ATOM 679 O O . GLU A 1 86 ? 11.972 -0.638 0.921 1.00 88.62 86 GLU A O 1
ATOM 684 N N . VAL A 1 87 ? 10.651 -0.199 -0.828 1.00 93.75 87 VAL A N 1
ATOM 685 C CA . VAL A 1 87 ? 9.507 0.158 0.014 1.00 93.75 87 VAL A CA 1
ATOM 686 C C . VAL A 1 87 ? 8.908 -1.105 0.625 1.00 93.75 87 VAL A C 1
ATOM 688 O O . VAL A 1 87 ? 8.199 -1.868 -0.028 1.00 93.75 87 VAL A O 1
ATOM 691 N N . THR A 1 88 ? 9.193 -1.302 1.911 1.00 95.06 88 THR A N 1
ATOM 692 C CA . THR A 1 88 ? 8.696 -2.412 2.731 1.00 95.06 88 THR A CA 1
ATOM 693 C C . THR A 1 88 ? 7.733 -1.925 3.808 1.00 95.06 88 THR A C 1
ATOM 695 O O . THR A 1 88 ? 7.693 -0.740 4.154 1.00 95.06 88 THR A O 1
ATOM 698 N N . LEU A 1 89 ? 6.993 -2.855 4.421 1.00 94.12 89 LEU A N 1
ATOM 699 C CA . LEU A 1 89 ? 6.166 -2.544 5.588 1.00 94.12 89 LEU A CA 1
ATOM 700 C C . LEU A 1 89 ? 6.985 -1.931 6.735 1.00 94.12 89 LEU A C 1
ATOM 702 O O . LEU A 1 89 ? 6.504 -1.015 7.402 1.00 94.12 89 LEU A O 1
ATOM 706 N N . GLY A 1 90 ? 8.213 -2.413 6.955 1.00 94.44 90 GLY A N 1
ATOM 707 C CA . GLY A 1 90 ? 9.120 -1.875 7.971 1.00 94.44 90 GLY A CA 1
ATOM 708 C C . GLY A 1 90 ? 9.455 -0.410 7.703 1.00 94.44 90 GLY A C 1
ATOM 709 O O . GLY A 1 90 ? 9.259 0.432 8.579 1.00 94.44 90 GLY A O 1
ATOM 710 N N . LYS A 1 91 ? 9.838 -0.090 6.459 1.00 94.12 91 LYS A N 1
ATOM 711 C CA . LYS A 1 91 ? 10.145 1.286 6.050 1.00 94.12 91 LYS A CA 1
ATOM 712 C C . LYS A 1 91 ? 8.947 2.217 6.220 1.00 94.12 91 LYS A C 1
ATOM 714 O O . LYS A 1 91 ? 9.087 3.320 6.739 1.00 94.12 91 LYS A O 1
ATOM 719 N N . LEU A 1 92 ? 7.751 1.771 5.833 1.00 93.94 92 LEU A N 1
ATOM 720 C CA . LEU A 1 92 ? 6.536 2.566 6.019 1.00 93.94 92 LEU A CA 1
ATOM 721 C C . LEU A 1 92 ? 6.144 2.727 7.488 1.00 93.94 92 LEU A C 1
ATOM 723 O O . LEU A 1 92 ? 5.647 3.781 7.878 1.00 93.94 92 LEU A O 1
ATOM 727 N N . THR A 1 93 ? 6.369 1.701 8.306 1.00 94.12 93 THR A N 1
ATOM 728 C CA . THR A 1 93 ? 6.102 1.765 9.748 1.00 94.12 93 THR A CA 1
ATOM 729 C C . THR A 1 93 ? 6.994 2.801 10.424 1.00 94.12 93 THR A C 1
ATOM 731 O O . THR A 1 93 ? 6.510 3.546 11.270 1.00 94.12 93 THR A O 1
ATOM 734 N N . GLU A 1 94 ? 8.260 2.896 10.019 1.00 93.75 94 GLU A N 1
ATOM 735 C CA . GLU A 1 94 ? 9.181 3.940 10.475 1.00 93.75 94 GLU A CA 1
ATOM 736 C C . GLU A 1 94 ? 8.702 5.335 10.034 1.00 93.75 94 GLU A C 1
ATOM 738 O O . GLU A 1 94 ? 8.464 6.206 10.876 1.00 93.75 94 GLU A O 1
ATOM 743 N N . LEU A 1 95 ? 8.471 5.515 8.726 1.00 90.25 95 LEU A N 1
ATOM 744 C CA . LEU A 1 95 ? 8.079 6.797 8.126 1.00 90.25 95 LEU A CA 1
ATOM 745 C C . LEU A 1 95 ? 6.759 7.351 8.676 1.00 90.25 95 LEU A C 1
ATOM 747 O O . LEU A 1 95 ? 6.606 8.564 8.815 1.00 90.25 95 LEU A O 1
ATOM 751 N N . PHE A 1 96 ? 5.803 6.478 8.995 1.00 91.12 96 PHE A N 1
ATOM 752 C CA . PHE A 1 96 ? 4.482 6.873 9.483 1.00 91.12 96 PHE A CA 1
ATOM 753 C C . PHE A 1 96 ? 4.276 6.628 10.975 1.00 91.12 96 PHE A C 1
ATOM 755 O O . PHE A 1 96 ? 3.159 6.806 11.444 1.00 91.12 96 PHE A O 1
ATOM 762 N N . SER A 1 97 ? 5.317 6.270 11.731 1.00 92.69 97 SER A N 1
ATOM 763 C CA . SER A 1 97 ? 5.254 5.858 13.147 1.00 92.69 97 SER A CA 1
ATOM 764 C C . SER A 1 97 ? 4.337 6.711 14.038 1.00 92.69 97 SER A C 1
ATOM 766 O O . SER A 1 97 ? 3.579 6.166 14.837 1.00 92.69 97 SER A O 1
ATOM 768 N N . ASN A 1 98 ? 4.339 8.034 13.852 1.00 89.69 98 ASN A N 1
ATOM 769 C CA . ASN A 1 98 ? 3.540 8.988 14.633 1.00 89.69 98 ASN A CA 1
ATOM 770 C C . ASN A 1 98 ? 2.355 9.599 13.861 1.00 89.69 98 ASN A C 1
ATOM 772 O O . ASN A 1 98 ? 1.727 10.558 14.318 1.00 89.69 98 ASN A O 1
ATOM 776 N N . LYS A 1 99 ? 2.036 9.078 12.671 1.00 92.31 99 LYS A N 1
ATOM 777 C CA . LYS A 1 99 ? 0.951 9.593 11.835 1.00 92.31 99 LYS A CA 1
ATOM 778 C C . LYS A 1 99 ? -0.398 9.180 12.415 1.00 92.31 99 LYS A C 1
ATOM 780 O O . LYS A 1 99 ? -0.714 7.998 12.483 1.00 92.31 99 LYS A O 1
ATOM 785 N N . LYS A 1 100 ? -1.208 10.167 12.800 1.00 93.00 100 LYS A N 1
ATOM 786 C CA . LYS A 1 100 ? -2.605 9.974 13.215 1.00 93.00 100 LYS A CA 1
ATOM 787 C C . LYS A 1 100 ? -3.548 10.108 12.022 1.00 93.00 100 LYS A C 1
ATOM 789 O O . LYS A 1 100 ? -3.341 10.953 11.143 1.00 93.00 100 LYS A O 1
ATOM 794 N N . HIS A 1 101 ? -4.585 9.277 11.994 1.00 88.75 101 HIS A N 1
ATOM 795 C CA . HIS A 1 101 ? -5.565 9.255 10.908 1.00 88.75 101 HIS A CA 1
ATOM 796 C C . HIS A 1 101 ? -6.976 9.704 11.314 1.00 88.75 101 HIS A C 1
ATOM 798 O O . HIS A 1 101 ? -7.822 9.756 10.427 1.00 88.75 101 HIS A O 1
ATOM 804 N N . ASN A 1 102 ? -7.250 10.024 12.591 1.00 92.19 102 ASN A N 1
ATOM 805 C CA . ASN A 1 102 ? -8.595 10.364 13.095 1.00 92.19 102 ASN A CA 1
ATOM 806 C C . ASN A 1 102 ? -9.681 9.345 12.678 1.00 92.19 102 ASN A C 1
ATOM 808 O O . ASN A 1 102 ? -10.855 9.677 12.531 1.00 92.19 1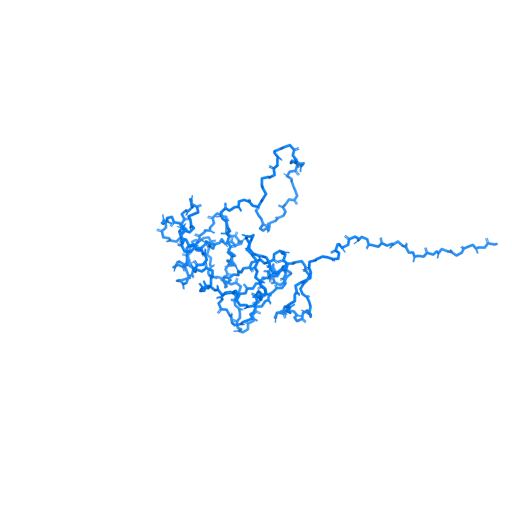02 ASN A O 1
ATOM 812 N N . ILE A 1 103 ? -9.281 8.093 12.445 1.00 93.38 103 ILE A N 1
ATOM 813 C CA . ILE A 1 103 ? -10.123 6.996 11.963 1.00 93.38 103 ILE A CA 1
ATOM 814 C C . ILE A 1 103 ? -9.835 5.781 12.834 1.00 93.38 103 ILE A C 1
ATOM 816 O O . ILE A 1 103 ? -8.679 5.485 13.148 1.00 93.38 103 ILE A O 1
ATOM 820 N N . LYS A 1 104 ? -10.894 5.070 13.223 1.00 96.56 104 LYS A N 1
ATOM 821 C CA . LYS A 1 104 ? -10.800 3.854 14.031 1.00 96.56 104 LYS A CA 1
ATOM 822 C C . LYS A 1 104 ? -10.546 2.633 13.153 1.00 96.56 104 LYS A C 1
ATOM 824 O O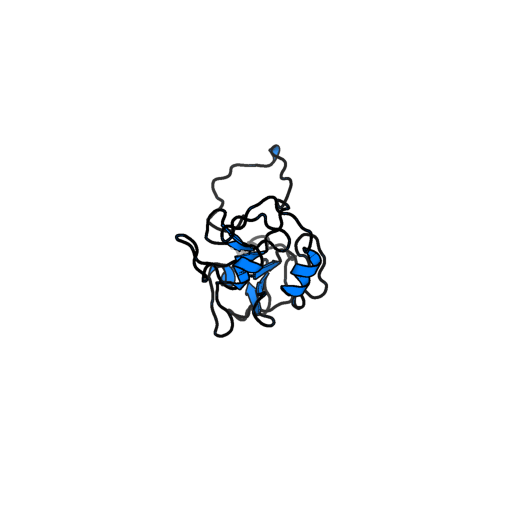 . LYS A 1 104 ? -11.108 2.500 12.068 1.00 96.56 104 LYS A O 1
ATOM 829 N N . CYS A 1 105 ? -9.721 1.725 13.654 1.00 97.56 105 CYS A N 1
ATOM 830 C CA . CYS A 1 105 ? -9.538 0.403 13.079 1.00 97.56 105 CYS A CA 1
ATOM 831 C C . CYS A 1 105 ? -10.844 -0.396 13.185 1.00 97.56 105 CYS A C 1
ATOM 833 O O . CYS A 1 105 ? -11.381 -0.553 14.276 1.00 97.56 105 CYS A O 1
ATOM 835 N N . SER A 1 106 ? -11.325 -0.958 12.082 1.00 97.06 106 SER A N 1
ATOM 836 C CA . SER A 1 106 ? -12.524 -1.797 12.024 1.00 97.06 106 SER A CA 1
ATOM 837 C C . SER A 1 106 ? -12.371 -3.129 12.771 1.00 97.06 106 SER A C 1
ATOM 839 O O . SER A 1 106 ? -13.373 -3.757 13.090 1.00 97.06 106 SER A O 1
ATOM 841 N N . GLY A 1 107 ? -11.136 -3.564 13.054 1.00 96.38 107 GLY A N 1
ATOM 842 C CA . GLY A 1 107 ? -10.855 -4.805 13.783 1.00 96.38 107 GLY A CA 1
ATOM 843 C C . GLY A 1 107 ? -10.737 -4.646 15.303 1.00 96.38 107 GLY A C 1
ATOM 844 O O . GLY A 1 107 ? -11.178 -5.521 16.037 1.00 96.38 107 GLY A O 1
ATOM 845 N N . CYS A 1 108 ? -10.132 -3.557 15.793 1.00 97.38 108 CYS A N 1
ATOM 846 C CA . CYS A 1 108 ? -9.909 -3.345 17.233 1.00 97.38 108 CYS A CA 1
ATOM 847 C C . CYS A 1 108 ? -10.573 -2.086 17.806 1.00 97.38 108 CYS A C 1
ATOM 849 O O . CYS A 1 108 ? -10.452 -1.833 18.999 1.00 97.38 108 CYS A O 1
ATOM 851 N N . SER A 1 109 ? -11.237 -1.279 16.976 1.00 97.06 109 SER A N 1
ATOM 852 C CA . SER A 1 109 ? -11.927 -0.034 17.351 1.00 97.06 109 SER A CA 1
ATOM 853 C C . SER A 1 109 ? -11.046 1.075 17.948 1.00 97.06 109 SER A C 1
ATOM 855 O O . SER A 1 109 ? -11.561 2.123 18.342 1.00 97.06 109 SER A O 1
ATOM 857 N N . VAL A 1 110 ? -9.722 0.891 17.969 1.00 97.25 110 VAL A N 1
ATOM 858 C CA . VAL A 1 110 ? -8.736 1.899 18.391 1.00 97.25 110 VAL A CA 1
ATOM 859 C C . VAL A 1 110 ? -8.404 2.826 17.221 1.00 97.25 110 VAL A C 1
ATOM 861 O O . VAL A 1 110 ? -8.406 2.396 16.065 1.00 97.25 110 VAL A O 1
ATOM 864 N N . GLU A 1 111 ? -8.118 4.097 17.509 1.00 96.81 111 GLU A N 1
ATOM 865 C CA . GLU A 1 111 ? -7.628 5.046 16.505 1.00 96.81 111 GLU A CA 1
ATOM 866 C C . GLU A 1 111 ? -6.344 4.531 15.835 1.00 96.81 111 GLU A C 1
ATOM 868 O O . GLU A 1 111 ? -5.433 4.024 16.494 1.00 96.81 111 GLU A O 1
ATOM 873 N N . ILE A 1 112 ? -6.275 4.646 14.509 1.00 96.94 112 ILE A N 1
ATOM 874 C CA . ILE A 1 112 ? -5.104 4.225 13.746 1.00 96.94 112 ILE A CA 1
ATOM 875 C C . ILE A 1 112 ? -4.005 5.285 13.873 1.00 96.94 112 ILE A C 1
ATOM 877 O O . ILE A 1 112 ? -4.133 6.408 13.377 1.00 96.94 112 ILE A O 1
ATOM 881 N N . VAL A 1 113 ? -2.909 4.864 14.500 1.00 95.19 113 VAL A N 1
ATOM 882 C CA . VAL A 1 113 ? -1.608 5.535 14.509 1.00 95.19 113 VAL A CA 1
ATOM 883 C C . VAL A 1 113 ? -0.622 4.652 13.748 1.00 95.19 113 VAL A C 1
ATOM 885 O O . VAL A 1 113 ? -0.631 3.433 13.943 1.00 95.19 113 VAL A O 1
ATOM 888 N N . GLY A 1 114 ? 0.209 5.233 12.884 1.00 95.31 114 GLY A N 1
ATOM 889 C CA . GLY A 1 114 ? 1.122 4.464 12.041 1.00 95.31 114 GLY A CA 1
ATOM 890 C C . GLY A 1 114 ? 0.624 4.336 10.605 1.00 95.31 114 GLY A C 1
ATOM 891 O O . GLY A 1 114 ? 0.049 5.258 10.036 1.00 95.31 114 GLY A O 1
ATOM 892 N N . VAL A 1 115 ? 0.824 3.153 10.023 1.00 96.31 115 VAL A N 1
ATOM 893 C CA . VAL A 1 115 ? 0.314 2.812 8.691 1.00 96.31 115 VAL A CA 1
ATOM 894 C C . VAL A 1 115 ? -1.173 2.459 8.776 1.00 96.31 115 VAL A C 1
ATOM 896 O O . VAL A 1 115 ? -1.584 1.599 9.563 1.00 96.31 115 VAL A O 1
ATOM 899 N N . ARG A 1 116 ? -1.982 3.097 7.929 1.00 97.06 116 ARG A N 1
ATOM 900 C CA . ARG A 1 116 ? -3.400 2.782 7.736 1.00 97.06 116 ARG A CA 1
ATOM 901 C C . ARG A 1 116 ? -3.584 1.929 6.486 1.00 97.06 116 ARG A C 1
ATOM 903 O O . ARG A 1 116 ? -3.184 2.334 5.400 1.00 97.06 116 ARG A O 1
ATOM 910 N N . PHE A 1 117 ? -4.270 0.800 6.633 1.00 97.69 117 PHE A N 1
ATOM 911 C CA . PHE A 1 117 ? -4.661 -0.076 5.529 1.00 97.69 117 PHE A CA 1
ATOM 912 C C . PHE A 1 117 ? -6.153 0.081 5.272 1.00 97.69 117 PHE A C 1
ATOM 914 O O . PHE A 1 117 ? -6.955 -0.140 6.176 1.00 97.69 117 PHE A O 1
ATOM 921 N N . LYS A 1 118 ? -6.542 0.462 4.060 1.00 97.12 118 LYS A N 1
ATOM 922 C CA . LYS A 1 118 ? -7.941 0.521 3.635 1.00 97.12 118 LYS A CA 1
ATOM 923 C C . LYS A 1 118 ? -8.254 -0.717 2.801 1.00 97.12 118 LYS A C 1
ATOM 925 O O . LYS A 1 118 ? -7.478 -1.084 1.926 1.00 97.12 118 LYS A O 1
ATOM 930 N N . CYS A 1 119 ? -9.405 -1.331 3.043 1.00 97.75 119 CYS A N 1
ATOM 931 C CA . CYS A 1 119 ? -9.925 -2.361 2.154 1.00 97.75 119 CYS A CA 1
ATOM 932 C C . CYS A 1 119 ? -10.415 -1.748 0.836 1.00 97.75 119 CYS A C 1
ATOM 934 O O . CYS A 1 119 ? -11.137 -0.745 0.834 1.00 97.75 119 CYS A O 1
ATOM 936 N N . ASP A 1 120 ? -10.044 -2.368 -0.278 1.00 96.06 120 ASP A N 1
ATOM 937 C CA . ASP A 1 120 ? -10.470 -1.942 -1.611 1.00 96.06 120 ASP A CA 1
ATOM 938 C C . ASP A 1 120 ? -11.936 -2.310 -1.900 1.00 96.06 120 ASP A C 1
ATOM 940 O O . ASP A 1 120 ? -12.624 -1.619 -2.640 1.00 96.06 120 ASP A O 1
ATOM 944 N N . ILE A 1 121 ? -12.451 -3.360 -1.251 1.00 95.31 121 ILE A N 1
ATOM 945 C CA . ILE A 1 121 ? -13.813 -3.878 -1.478 1.00 95.31 121 ILE A CA 1
ATOM 946 C C . ILE A 1 121 ? -14.812 -3.342 -0.445 1.00 95.31 121 ILE A C 1
ATOM 948 O O . ILE A 1 121 ? -15.951 -3.010 -0.764 1.00 95.31 121 ILE A O 1
ATOM 952 N N . CYS A 1 122 ? -14.417 -3.295 0.827 1.00 95.81 122 CYS A N 1
ATOM 953 C CA . CYS A 1 122 ? -15.341 -2.999 1.918 1.00 95.81 122 CYS A CA 1
ATOM 954 C C . CYS A 1 122 ? -15.496 -1.491 2.128 1.00 95.81 122 CYS A C 1
ATOM 956 O O . CYS A 1 122 ? -14.509 -0.763 2.263 1.00 95.81 122 CYS A O 1
ATOM 958 N N . HIS A 1 123 ? -16.738 -1.038 2.285 1.00 91.19 123 HIS A N 1
ATOM 959 C CA . HIS A 1 123 ? -17.028 0.354 2.607 1.00 91.19 123 HIS A CA 1
ATOM 960 C C . HIS A 1 123 ? -16.459 0.745 3.982 1.00 91.19 123 HIS A C 1
ATOM 962 O O . HIS A 1 123 ? -16.726 0.078 4.982 1.00 91.19 123 HIS A O 1
ATOM 968 N N . ASN A 1 124 ? -15.676 1.829 4.026 1.00 89.62 124 ASN A N 1
ATOM 969 C CA . ASN A 1 124 ? -15.076 2.403 5.239 1.00 89.62 124 ASN A CA 1
ATOM 970 C C . ASN A 1 124 ? -14.316 1.413 6.144 1.00 89.62 124 ASN A C 1
ATOM 972 O O . ASN A 1 124 ? -14.155 1.656 7.343 1.00 89.62 124 ASN A O 1
ATOM 976 N N . TYR A 1 125 ? -13.796 0.321 5.581 1.00 95.62 125 TYR A N 1
ATOM 977 C CA . TYR A 1 125 ? -13.072 -0.681 6.353 1.00 95.62 125 TYR A CA 1
ATOM 978 C C . TYR A 1 125 ? -11.580 -0.358 6.401 1.00 95.62 125 TYR A C 1
ATOM 980 O O . TYR A 1 125 ? -10.905 -0.318 5.369 1.00 95.62 125 TYR A O 1
ATOM 988 N N . ASN A 1 126 ? -11.072 -0.112 7.607 1.00 97.06 126 ASN A N 1
ATOM 989 C CA . ASN A 1 126 ? -9.710 0.350 7.836 1.00 97.06 126 ASN A CA 1
ATOM 990 C C . ASN A 1 126 ? -9.040 -0.504 8.906 1.00 97.06 126 ASN A C 1
ATOM 992 O O . ASN A 1 126 ? -9.624 -0.740 9.956 1.00 97.06 126 ASN A O 1
ATOM 996 N N . LEU A 1 127 ? -7.802 -0.923 8.686 1.00 97.38 127 LEU A N 1
ATOM 997 C CA . LEU A 1 127 ? -7.029 -1.718 9.628 1.00 97.38 127 LEU A CA 1
ATOM 998 C C . LEU A 1 127 ? -5.758 -0.974 10.039 1.00 97.38 127 LEU A C 1
ATOM 1000 O O . LEU A 1 127 ? -5.109 -0.322 9.221 1.00 97.38 127 LEU A O 1
ATOM 1004 N N . CYS A 1 128 ? -5.390 -1.088 11.316 1.00 97.50 128 CYS A N 1
ATOM 1005 C CA . CYS A 1 128 ? -4.036 -0.777 11.771 1.00 97.50 128 CYS A CA 1
ATOM 1006 C C . CYS A 1 128 ? -3.085 -1.936 11.427 1.00 97.50 128 CYS A C 1
ATOM 1008 O O . CYS A 1 128 ? -3.539 -3.062 11.200 1.00 97.50 128 CYS A O 1
ATOM 1010 N N . SER A 1 129 ? -1.769 -1.702 11.474 1.00 96.44 129 SER A N 1
ATOM 1011 C CA . SER A 1 129 ? -0.759 -2.733 11.177 1.00 96.44 129 SER A CA 1
ATOM 1012 C C . SER A 1 129 ? -0.963 -4.031 11.964 1.00 96.44 129 SER A C 1
ATOM 1014 O O . SER A 1 129 ? -0.847 -5.112 11.396 1.00 96.44 129 SER A O 1
ATOM 1016 N N . LYS A 1 130 ? -1.348 -3.944 13.247 1.00 97.06 130 LYS A N 1
ATOM 1017 C CA . LYS A 1 130 ? -1.597 -5.127 14.091 1.00 97.06 130 LYS A CA 1
ATOM 1018 C C . LYS A 1 130 ? -2.779 -5.961 13.589 1.00 97.06 130 LYS A C 1
ATOM 1020 O O . LYS A 1 130 ? -2.700 -7.183 13.584 1.00 97.06 130 LYS A O 1
ATOM 1025 N N . CYS A 1 131 ? -3.879 -5.325 13.187 1.00 97.81 131 CYS A N 1
ATOM 1026 C CA . CYS A 1 131 ? -5.056 -6.040 12.688 1.00 97.81 131 CYS A CA 1
ATOM 1027 C C . CYS A 1 131 ? -4.855 -6.573 11.265 1.00 97.81 131 CYS A C 1
ATOM 1029 O O . CYS A 1 131 ? -5.339 -7.661 10.974 1.00 97.81 131 CYS A O 1
ATOM 1031 N N . MET A 1 132 ? -4.113 -5.850 10.417 1.00 97.19 132 MET A N 1
ATOM 1032 C CA . MET A 1 132 ? -3.706 -6.343 9.098 1.00 97.19 132 MET A CA 1
ATOM 1033 C C . MET A 1 132 ? -2.854 -7.613 9.234 1.00 97.19 132 MET A C 1
ATOM 1035 O O . MET A 1 132 ? -3.208 -8.640 8.668 1.00 97.19 132 MET A O 1
ATOM 1039 N N . GLN A 1 133 ? -1.811 -7.593 10.074 1.00 95.69 133 GLN A N 1
ATOM 1040 C CA . GLN A 1 133 ? -0.929 -8.753 10.282 1.00 95.69 133 GLN A CA 1
ATOM 1041 C C . GLN A 1 133 ? -1.652 -9.959 10.894 1.00 95.69 133 GLN A C 1
ATOM 1043 O O . GLN A 1 133 ? -1.319 -11.099 10.590 1.00 95.69 133 GLN A O 1
ATOM 1048 N N . ARG A 1 134 ? -2.652 -9.722 11.753 1.00 95.94 134 ARG A N 1
ATOM 1049 C CA . ARG A 1 134 ? -3.493 -10.788 12.318 1.00 95.94 134 ARG A CA 1
ATOM 1050 C C . ARG A 1 134 ? -4.483 -11.383 11.313 1.00 95.94 134 ARG A C 1
ATOM 1052 O O . ARG A 1 134 ? -5.092 -12.396 11.636 1.00 95.94 134 ARG A O 1
ATOM 1059 N N . GLY A 1 135 ? -4.698 -10.749 10.158 1.00 95.44 135 GLY A N 1
ATOM 1060 C CA . GLY A 1 135 ? -5.700 -11.181 9.185 1.00 95.44 135 GLY A CA 1
ATOM 1061 C C . GLY A 1 135 ? -7.118 -11.162 9.763 1.00 95.44 135 GLY A C 1
ATOM 1062 O O . GLY A 1 135 ? -7.827 -12.163 9.712 1.00 95.44 135 GLY A O 1
ATOM 1063 N N . VAL A 1 136 ? -7.543 -10.058 10.384 1.00 95.31 136 VAL A N 1
ATOM 1064 C CA . VAL A 1 136 ? -8.895 -9.998 10.969 1.00 95.31 136 VAL A CA 1
ATOM 1065 C C . VAL A 1 136 ? -9.982 -10.235 9.909 1.00 95.31 136 VAL A C 1
ATOM 1067 O O . VAL A 1 136 ? -9.912 -9.706 8.806 1.00 95.31 136 VAL A O 1
ATOM 1070 N N . VAL A 1 137 ? -11.007 -11.013 10.259 1.00 95.69 137 VAL A N 1
ATOM 1071 C CA . VAL A 1 137 ? -12.188 -11.282 9.421 1.00 95.69 137 VAL A CA 1
ATOM 1072 C C . VAL A 1 137 ? -13.416 -10.696 10.109 1.00 95.69 137 VAL A C 1
ATOM 1074 O O . VAL A 1 137 ? -13.496 -10.650 11.336 1.00 95.69 137 VAL A O 1
ATOM 1077 N N . SER A 1 138 ? -14.387 -10.234 9.327 1.00 92.06 138 SER A N 1
ATOM 1078 C CA . SER A 1 138 ? -15.688 -9.787 9.830 1.00 92.06 138 SER A CA 1
ATOM 1079 C C . SER A 1 138 ? -16.798 -10.198 8.867 1.00 92.06 138 SER A C 1
ATOM 1081 O O . SER A 1 138 ? -16.524 -10.702 7.781 1.00 92.06 138 SER A O 1
ATOM 1083 N N . LYS A 1 139 ? -18.059 -9.920 9.220 1.00 89.25 139 LYS A N 1
ATOM 1084 C CA . LYS A 1 139 ? -19.217 -10.230 8.364 1.00 89.25 139 LYS A CA 1
ATOM 1085 C C . LYS A 1 139 ? -19.042 -9.753 6.913 1.00 89.25 139 LYS A C 1
ATOM 1087 O O . LYS A 1 139 ? -19.414 -10.472 5.996 1.00 89.25 139 LYS A O 1
ATOM 1092 N N . ASN A 1 140 ? -18.455 -8.569 6.716 1.00 88.06 140 ASN A N 1
ATOM 1093 C CA . ASN A 1 140 ? -18.339 -7.930 5.400 1.00 88.06 140 ASN A CA 1
ATOM 1094 C C . ASN A 1 140 ? -16.901 -7.882 4.857 1.00 88.06 140 ASN A C 1
ATOM 1096 O O . ASN A 1 140 ? -16.695 -7.324 3.784 1.00 88.06 140 ASN A O 1
ATOM 1100 N N . HIS A 1 141 ? -15.912 -8.416 5.580 1.00 94.94 141 HIS A N 1
ATOM 1101 C CA . HIS A 1 141 ? -14.499 -8.384 5.188 1.00 94.94 141 HIS A CA 1
ATOM 1102 C C . HIS A 1 141 ? -13.871 -9.760 5.353 1.00 94.94 141 HIS A C 1
ATOM 1104 O O . HIS A 1 141 ? -13.914 -10.322 6.446 1.00 94.94 141 HIS A O 1
ATOM 1110 N N . GLN A 1 142 ? -13.255 -10.254 4.284 1.00 96.06 142 GLN A N 1
ATOM 1111 C CA . GLN A 1 142 ? -12.482 -11.491 4.269 1.00 96.06 142 GLN A CA 1
ATOM 1112 C C . GLN A 1 142 ? -10.997 -11.177 4.093 1.00 96.06 142 GLN A C 1
ATOM 1114 O O . GLN A 1 142 ? -10.652 -10.175 3.468 1.00 96.06 142 GLN A O 1
ATOM 1119 N N . GLN A 1 143 ? -10.122 -12.069 4.568 1.00 94.31 143 GLN A N 1
ATOM 1120 C CA . GLN A 1 143 ? -8.669 -11.916 4.407 1.00 94.31 143 GLN A CA 1
ATOM 1121 C C . GLN A 1 143 ? -8.229 -11.846 2.942 1.00 94.31 143 GLN A C 1
ATOM 1123 O O . GLN A 1 143 ? -7.155 -11.339 2.670 1.00 94.31 143 GLN A O 1
ATOM 1128 N N . THR A 1 144 ? -9.031 -12.346 1.998 1.00 95.12 144 THR A N 1
ATOM 1129 C CA . THR A 1 144 ? -8.747 -12.301 0.555 1.00 95.12 144 THR A CA 1
ATOM 1130 C C . THR A 1 144 ? -9.045 -10.945 -0.085 1.00 95.12 144 THR A C 1
ATOM 1132 O O . THR A 1 144 ? -8.697 -10.735 -1.250 1.00 95.12 144 THR A O 1
ATOM 1135 N N . HIS A 1 145 ? -9.700 -10.033 0.641 1.00 96.75 145 HIS A N 1
ATOM 1136 C CA . HIS A 1 145 ? -9.991 -8.699 0.136 1.00 96.75 145 HIS A CA 1
ATOM 1137 C C . HIS A 1 145 ? -8.702 -7.868 0.080 1.00 96.75 145 HIS A C 1
ATOM 1139 O O . HIS A 1 145 ? -8.011 -7.779 1.097 1.00 96.75 145 HIS A O 1
ATOM 1145 N N . PRO A 1 146 ? -8.408 -7.197 -1.046 1.00 97.25 146 PRO A N 1
ATOM 1146 C CA . PRO A 1 146 ? -7.212 -6.379 -1.160 1.00 97.25 146 PRO A CA 1
ATOM 1147 C C . PRO A 1 146 ? -7.190 -5.239 -0.156 1.00 97.25 146 PRO A C 1
ATOM 1149 O O . PRO A 1 146 ? -8.179 -4.524 0.038 1.00 97.25 146 PRO A O 1
ATOM 1152 N N . LEU A 1 147 ? -6.028 -5.063 0.461 1.00 97.94 147 LEU A N 1
ATOM 1153 C CA . LEU A 1 147 ? -5.731 -3.953 1.348 1.00 97.94 147 LEU A CA 1
ATOM 1154 C C . LEU A 1 147 ? -4.729 -3.034 0.652 1.00 97.94 147 LEU A C 1
ATOM 1156 O O . LEU A 1 147 ? -3.714 -3.499 0.145 1.00 97.94 147 LEU A O 1
ATOM 1160 N N . VAL A 1 148 ? -4.982 -1.729 0.668 1.00 97.62 148 VAL A N 1
ATOM 1161 C CA . VAL A 1 148 ? -4.062 -0.714 0.138 1.00 97.62 148 VAL A CA 1
ATOM 1162 C C . VAL A 1 148 ? -3.697 0.251 1.258 1.00 97.62 148 VAL A C 1
ATOM 1164 O O . VAL A 1 148 ? -4.554 0.648 2.054 1.00 97.62 148 VAL A O 1
ATOM 1167 N N . VAL A 1 149 ? -2.423 0.626 1.357 1.00 96.75 149 VAL A N 1
ATOM 1168 C CA . VAL A 1 149 ? -2.002 1.688 2.278 1.00 96.75 149 VAL A CA 1
ATOM 1169 C C . VAL A 1 149 ? -2.690 2.996 1.887 1.00 96.75 149 VAL A C 1
ATOM 1171 O O . VAL A 1 149 ? -2.679 3.386 0.725 1.00 96.75 149 VAL A O 1
ATOM 1174 N N . ALA A 1 150 ? -3.277 3.688 2.861 1.00 92.88 150 ALA A N 1
ATOM 1175 C CA . ALA A 1 150 ? -4.000 4.934 2.643 1.00 92.88 150 ALA A CA 1
ATOM 1176 C C . ALA A 1 150 ? -3.432 6.057 3.518 1.00 92.88 150 ALA A C 1
ATOM 1178 O O . ALA A 1 150 ? -3.330 5.917 4.739 1.00 92.88 150 ALA A O 1
ATOM 1179 N N . SER A 1 151 ? -3.127 7.209 2.921 1.00 82.31 151 SER A N 1
ATOM 1180 C CA . SER A 1 151 ? -2.823 8.416 3.689 1.00 82.31 151 SER A CA 1
ATOM 1181 C C . SER A 1 151 ? -4.117 9.078 4.191 1.00 82.31 151 SER A C 1
ATOM 1183 O O . SER A 1 151 ? -5.203 8.895 3.646 1.00 82.31 151 SER A O 1
ATOM 1185 N N . SER A 1 152 ? -4.034 9.832 5.292 1.00 67.00 152 SER A N 1
ATOM 1186 C CA . SER A 1 152 ? -5.126 10.718 5.744 1.00 67.00 152 SER A CA 1
ATOM 1187 C C . SER A 1 152 ? -5.193 12.027 4.951 1.00 67.00 152 SER A C 1
ATOM 1189 O O . SER A 1 152 ? -6.112 12.814 5.160 1.00 67.00 152 SER A O 1
ATOM 1191 N N . GLN A 1 153 ? -4.238 12.281 4.051 1.00 54.59 153 GLN A N 1
ATOM 1192 C CA . GLN A 1 153 ? -4.351 13.389 3.115 1.00 54.59 153 GLN A CA 1
ATOM 1193 C C . GLN A 1 153 ? -5.367 12.971 2.058 1.00 54.59 153 GLN A C 1
ATOM 1195 O O . GLN A 1 153 ? -5.091 12.088 1.251 1.00 54.59 153 GLN A O 1
ATOM 1200 N N . SER A 1 154 ? -6.550 13.590 2.092 1.00 41.50 154 SER A N 1
ATOM 1201 C CA . SER A 1 154 ? -7.390 13.657 0.898 1.00 41.50 154 SER A CA 1
ATOM 1202 C C . SER A 1 154 ? -6.484 14.092 -0.243 1.00 41.50 154 SER A C 1
ATOM 1204 O O . SER A 1 154 ? -5.864 15.156 -0.167 1.00 41.50 154 SER A O 1
ATOM 1206 N N . LEU A 1 155 ? -6.326 13.224 -1.238 1.00 43.31 155 LEU A N 1
ATOM 1207 C CA . LEU A 1 155 ? -5.684 13.607 -2.477 1.00 43.31 155 LEU A CA 1
ATOM 1208 C C . LEU A 1 155 ? -6.498 14.784 -3.012 1.00 43.31 155 LEU A C 1
ATOM 1210 O O . LEU A 1 155 ? -7.677 14.628 -3.309 1.00 43.31 155 LEU A O 1
ATOM 1214 N N . LEU A 1 156 ? -5.840 15.943 -3.069 1.00 39.53 156 LEU A N 1
ATOM 1215 C CA . LEU A 1 156 ? -6.340 17.215 -3.578 1.00 39.53 156 LEU A CA 1
ATOM 1216 C C . LEU A 1 156 ? -7.403 17.875 -2.677 1.00 39.53 156 LEU A C 1
ATOM 1218 O O . LEU A 1 156 ? -8.516 17.389 -2.491 1.00 39.53 156 LEU A O 1
ATOM 1222 N N . LYS A 1 157 ? -7.084 19.077 -2.178 1.00 37.69 157 LYS A N 1
ATOM 1223 C CA . LYS A 1 157 ? -8.115 20.104 -1.995 1.00 37.69 157 LYS A CA 1
ATOM 1224 C C . LYS A 1 157 ? -8.640 20.412 -3.399 1.00 37.69 157 LYS A C 1
ATOM 1226 O O . LYS A 1 157 ? -8.097 21.283 -4.065 1.00 37.69 157 LYS A O 1
ATOM 1231 N N . VAL A 1 158 ? -9.599 19.632 -3.883 1.00 44.88 158 VAL A N 1
ATOM 1232 C CA . VAL A 1 158 ? -10.376 20.032 -5.055 1.00 44.88 158 VAL A CA 1
ATOM 1233 C C . VAL A 1 158 ? -11.221 21.206 -4.581 1.00 44.88 158 VAL A C 1
ATOM 1235 O O . VAL A 1 158 ? -11.951 21.073 -3.594 1.00 44.88 158 VAL A O 1
ATOM 1238 N N . ASP A 1 159 ? -11.037 22.369 -5.204 1.00 42.41 159 ASP A N 1
ATOM 1239 C CA . ASP A 1 159 ? -11.907 23.517 -4.974 1.00 42.41 159 ASP A CA 1
ATOM 1240 C C . ASP A 1 159 ? -13.344 23.066 -5.259 1.00 42.41 159 ASP A C 1
ATOM 1242 O O . ASP A 1 159 ? -13.611 22.377 -6.244 1.00 42.41 159 ASP A O 1
ATOM 1246 N N . ILE A 1 160 ? -14.278 23.400 -4.369 1.00 55.78 160 ILE A N 1
ATOM 1247 C CA . ILE A 1 160 ? -15.675 22.969 -4.489 1.00 55.78 160 ILE A CA 1
ATOM 1248 C C . ILE A 1 160 ? -16.308 23.472 -5.797 1.00 55.78 160 ILE A C 1
ATOM 1250 O O . ILE A 1 160 ? -17.289 22.898 -6.266 1.00 55.78 160 ILE A O 1
ATOM 1254 N N . ASN A 1 161 ? -15.711 24.508 -6.394 1.00 54.72 161 ASN A N 1
ATOM 1255 C CA . ASN A 1 161 ? -16.111 25.090 -7.665 1.00 54.72 161 ASN A CA 1
ATOM 1256 C C . ASN A 1 161 ? -15.708 24.247 -8.892 1.00 54.72 161 ASN A C 1
ATOM 1258 O O . ASN A 1 161 ? -16.305 24.426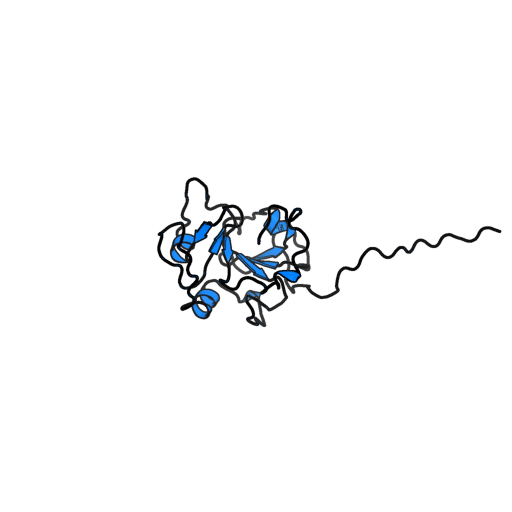 -9.950 1.00 54.72 161 ASN A O 1
ATOM 1262 N N . ASP A 1 162 ? -14.778 23.294 -8.756 1.00 56.16 162 ASP A N 1
ATOM 1263 C CA . ASP A 1 162 ? -14.285 22.452 -9.862 1.00 56.16 162 ASP A CA 1
ATOM 1264 C C . ASP A 1 162 ? -15.014 21.095 -9.972 1.00 56.16 162 ASP A C 1
ATOM 1266 O O . ASP A 1 162 ? -14.676 20.250 -10.806 1.00 56.16 162 ASP A O 1
ATOM 1270 N N . ILE A 1 163 ? -16.036 20.846 -9.143 1.00 54.66 163 ILE A N 1
ATOM 1271 C CA . ILE A 1 163 ? -16.798 19.588 -9.168 1.00 54.66 163 ILE A CA 1
ATOM 1272 C C . ILE A 1 163 ? -17.887 19.659 -10.247 1.00 54.66 163 ILE A C 1
ATOM 1274 O O . ILE A 1 163 ? -19.055 19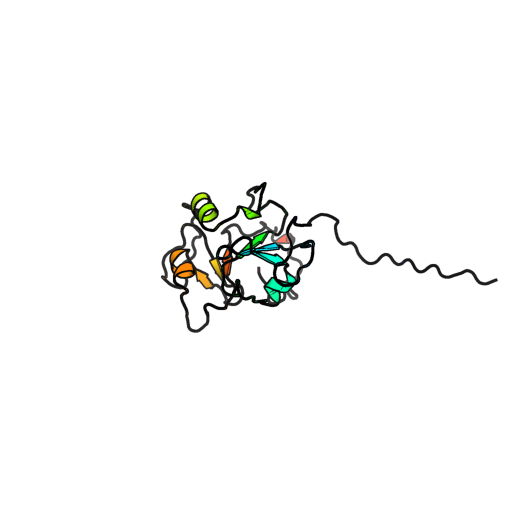.948 -9.978 1.00 54.66 163 ILE A O 1
ATOM 1278 N N . VAL A 1 164 ? -17.526 19.317 -11.484 1.00 48.25 164 VAL A N 1
ATOM 1279 C CA . VAL A 1 164 ? -18.506 18.929 -12.507 1.00 48.25 164 VAL A CA 1
ATOM 1280 C C . VAL A 1 164 ? -18.998 17.505 -12.198 1.00 48.25 164 VAL A C 1
ATOM 1282 O O . VAL A 1 164 ? -18.241 16.543 -12.257 1.00 48.25 164 VAL A O 1
ATOM 1285 N N . LYS A 1 165 ? -20.274 17.420 -11.793 1.00 44.47 165 LYS A N 1
ATOM 1286 C CA . LYS A 1 165 ? -21.177 16.252 -11.664 1.00 44.47 165 LYS A CA 1
ATOM 1287 C C . LYS A 1 165 ? -20.538 14.858 -11.479 1.00 44.47 165 LYS A C 1
ATOM 1289 O O . LYS A 1 165 ? -20.170 14.168 -12.423 1.00 44.47 165 LYS A O 1
ATOM 1294 N N . LYS A 1 166 ? -20.579 14.390 -10.227 1.00 41.16 166 LYS A N 1
ATOM 1295 C CA . LYS A 1 166 ? -20.404 12.989 -9.811 1.00 41.16 166 LYS A CA 1
ATOM 1296 C C . LYS A 1 166 ? -21.609 12.122 -10.213 1.00 41.16 166 LYS A C 1
ATOM 1298 O O . LYS A 1 166 ? -22.516 12.000 -9.402 1.00 41.16 166 LYS A O 1
ATOM 1303 N N . GLU A 1 167 ? -21.594 11.476 -11.378 1.00 39.53 167 GLU A N 1
ATOM 1304 C CA . GLU A 1 167 ? -22.424 10.269 -11.626 1.00 39.53 167 GLU A CA 1
ATOM 1305 C C . GLU A 1 167 ? -21.716 9.145 -12.416 1.00 39.53 167 GLU A C 1
ATOM 1307 O O . GLU A 1 167 ? -22.323 8.112 -12.668 1.00 39.53 167 GLU A O 1
ATOM 1312 N N . GLU A 1 168 ? -20.410 9.247 -12.703 1.00 41.72 168 GLU A N 1
ATOM 1313 C CA . GLU A 1 168 ? -19.669 8.198 -13.439 1.00 41.72 168 GLU A CA 1
ATOM 1314 C C . GLU A 1 168 ? -18.341 7.780 -12.782 1.00 41.72 168 GLU A C 1
ATOM 1316 O O . GLU A 1 168 ? -17.367 7.454 -13.455 1.00 41.72 168 GLU A O 1
ATOM 1321 N N . LEU A 1 169 ? -18.269 7.752 -11.449 1.00 49.03 169 LEU A N 1
ATOM 1322 C CA . LEU A 1 169 ? -17.144 7.097 -10.771 1.00 49.03 169 LEU A CA 1
ATOM 1323 C C . LEU A 1 169 ? -17.560 5.683 -10.376 1.00 49.03 169 LEU A C 1
ATOM 1325 O O . LEU A 1 169 ? -18.237 5.450 -9.374 1.00 49.03 169 LEU A O 1
ATOM 1329 N N . GLY A 1 170 ? -17.191 4.751 -11.257 1.00 36.75 170 GLY A N 1
ATOM 1330 C CA . GLY A 1 170 ? -17.340 3.315 -11.089 1.00 36.75 170 GLY A CA 1
ATOM 1331 C C . GLY A 1 170 ? -16.715 2.793 -9.793 1.00 36.75 170 GLY A C 1
ATOM 1332 O O . GLY A 1 170 ? -15.976 3.473 -9.089 1.00 36.75 170 GLY A O 1
ATOM 1333 N N . ARG A 1 171 ? -17.060 1.549 -9.467 1.00 40.59 171 ARG A N 1
ATOM 1334 C CA . ARG A 1 171 ? -16.765 0.841 -8.212 1.00 40.59 171 ARG A CA 1
ATOM 1335 C C . ARG A 1 171 ? -15.268 0.517 -8.021 1.00 40.59 171 ARG A C 1
ATOM 1337 O O . ARG A 1 171 ? -14.908 -0.654 -7.944 1.00 40.59 171 ARG A O 1
ATOM 1344 N N . GLY A 1 172 ? -14.412 1.527 -7.923 1.00 35.88 172 GLY A N 1
ATOM 1345 C CA . GLY A 1 172 ? -12.972 1.397 -7.700 1.00 35.88 172 GLY A CA 1
ATOM 1346 C C . GLY A 1 172 ? -12.413 2.622 -6.978 1.00 35.88 172 GLY A C 1
ATOM 1347 O O . GLY A 1 172 ? -12.963 3.711 -7.091 1.00 35.88 172 GLY A O 1
ATOM 1348 N N . ALA A 1 173 ? -11.379 2.403 -6.166 1.00 41.97 173 ALA A N 1
ATOM 1349 C CA . ALA A 1 173 ? -10.816 3.321 -5.177 1.00 41.97 173 ALA A CA 1
ATOM 1350 C C . ALA A 1 173 ? -10.761 4.800 -5.600 1.00 41.97 173 ALA A C 1
ATOM 1352 O O . ALA A 1 173 ? -9.905 5.150 -6.398 1.00 41.97 173 ALA A O 1
ATOM 1353 N N . PHE A 1 174 ? -11.625 5.639 -5.015 1.00 43.16 174 PHE A N 1
ATOM 1354 C CA . PHE A 1 174 ? -11.317 6.764 -4.112 1.00 43.16 174 PHE A CA 1
ATOM 1355 C C . PHE A 1 174 ? -12.590 7.156 -3.349 1.00 43.16 174 PHE A C 1
ATOM 1357 O O . PHE A 1 174 ? -13.626 7.411 -3.998 1.00 43.16 174 PHE A O 1
#

Organism: NCBI:txid392030

Sequence (174 aa):
MATPYNNNEEVDGISSGNIHNATCDSCRSRRIYSDRYKCLQCDDYDLCGHCFEGRCQTKSHSSGHAMVHFKIPKELFGQYFPNPSEVTLGKLTELFSNKKHNIKCSGCSVEIVGVRFKCDICHNYNLCSKCMQRGVVSKNHQQTHPLVVASSQSLLKVDINDIVKKEELGRGAF

InterPro domains:
  IPR000433 Zinc finger, ZZ-type [PF00569] (20-61)
  IPR000433 Zinc finger, ZZ-type [PF00569] (100-142)
  IPR000433 Zinc finger, ZZ-type [PS01357] (24-51)
  IPR000433 Zinc finger, ZZ-type [PS01357] (105-131)
  IPR000433 Zinc finger, ZZ-type [PS50135] (19-75)
  IPR000433 Zinc finger, ZZ-type [PS50135] (100-155)
  IPR000433 Zinc finger, ZZ-type [SM00291] (18-67)
  IPR000433 Zinc finger, ZZ-type [SM00291] (99-143)
  IPR043145 Zinc finger, ZZ-type superfamily [G3DSA:3.30.60.90] (14-71)
  IPR043145 Zinc finger, ZZ-type superfamily [G3DSA:3.30.60.90] (96-151)
  IPR050774 KCMF1 and Dystrophin [PTHR12268] (97-154)

Foldseek 3Di:
DDDDDDDDPDPDDDPPFAWECDAAPQPRRNIAGQKWKAFQQFQQHIHHPVCLVVQGADPGDFNLTEIEIDRHYQDGPNDGHPDPSPDHLVVQQVVQVAPWQCAAAPQPRHTAGGWWKDFFQDDSHIHHPVCSVVQDDDPRDGSRTHIYTDHSDPPDPPPPVNDDDPDPDDSGDD

pLDDT: mean 82.43, std 21.87, range [30.17, 97.94]

Secondary structure (DSSP, 8-state):
--PPP----------TT-EES---TTT--SSEES-EEEESSSTT-EEEHHHHHTT---SS--TTSEEEEESBTTEETTEE-S-GGG--HHHHHHHTTT-EEEEE-TTT-SEEES-EEEESSSTT-EEEHHHHHTT--BTTB-TTS-EEE--SS-S----GGG----S---SS--

Radius of gyration: 19.2 Å; chains: 1; bounding box: 37×44×80 Å